Protein AF-A0A2V8GML9-F1 (afdb_monomer_lite)

Secondary structure (DSSP, 8-state):
---HHHHHHHHHHHHHHHHHHHTT-S-TT----EEE-SSS-EEEPPTT--GGG--GGG-EE-

Foldseek 3Di:
DQDPVLLVVLVVQLVVLLVCVVVVVDDQQDDKDKDDPDPPKIKIADHRHRSNDDDSVRIDID

pLDDT: mean 93.57, std 7.95, range [50.44, 98.44]

Sequence (62 aa):
MSTRADEQIRADIVEAGRRLYARGFVASNDGNISARLDETRLITTPKSVSKGFMTPDMMVIV

Radius of gyration: 11.38 Å; chains: 1; bounding box: 30×18×29 Å

Structure (mmCIF, N/CA/C/O backbone):
data_AF-A0A2V8GML9-F1
#
_entry.id   AF-A0A2V8GML9-F1
#
loop_
_atom_site.grou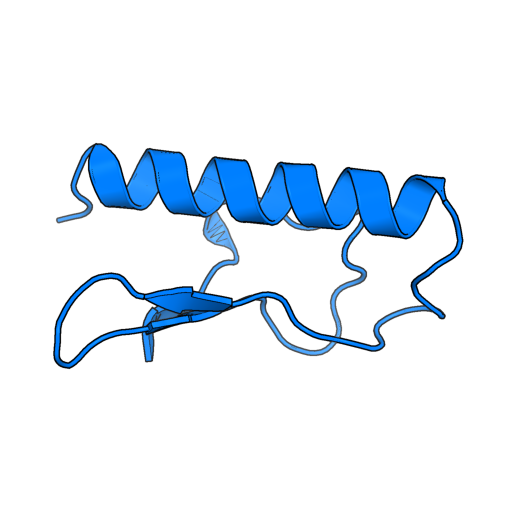p_PDB
_atom_site.id
_atom_site.type_symbol
_atom_site.label_atom_id
_atom_site.label_alt_id
_atom_site.label_comp_id
_atom_site.label_asym_id
_atom_site.label_entity_id
_atom_site.label_seq_id
_atom_site.pdbx_PDB_ins_code
_atom_site.Cartn_x
_atom_site.Cartn_y
_atom_site.Cartn_z
_atom_site.occupancy
_atom_site.B_iso_or_equiv
_atom_site.auth_seq_id
_atom_site.auth_comp_id
_atom_site.auth_asym_id
_atom_site.auth_atom_id
_atom_site.pdbx_PDB_model_num
ATOM 1 N N . MET A 1 1 ? -16.290 -11.214 7.066 1.00 50.44 1 MET A N 1
ATOM 2 C CA . MET A 1 1 ? -16.897 -11.112 5.721 1.00 50.44 1 MET A CA 1
ATOM 3 C C . MET A 1 1 ? -16.531 -9.746 5.165 1.00 50.44 1 MET A C 1
ATOM 5 O O . MET A 1 1 ? -16.698 -8.782 5.900 1.00 50.44 1 MET A O 1
ATOM 9 N N . SER A 1 2 ? -15.949 -9.680 3.963 1.00 60.69 2 SER A N 1
ATOM 10 C CA . SER A 1 2 ? -15.557 -8.414 3.319 1.00 60.69 2 SER A CA 1
ATOM 11 C C . SER A 1 2 ? -16.812 -7.646 2.917 1.00 60.69 2 SER A C 1
ATOM 13 O O . SER A 1 2 ? -17.738 -8.244 2.368 1.00 60.69 2 SER A O 1
ATOM 15 N N . THR A 1 3 ? -16.875 -6.353 3.222 1.00 81.06 3 THR A N 1
ATOM 16 C CA . THR A 1 3 ? -17.975 -5.504 2.749 1.00 81.06 3 THR A CA 1
ATOM 17 C C . THR A 1 3 ? -17.722 -5.070 1.300 1.00 81.06 3 THR A C 1
ATOM 19 O O . THR A 1 3 ? -16.583 -5.081 0.834 1.00 81.06 3 THR A O 1
ATOM 22 N N . ARG A 1 4 ? -18.763 -4.620 0.587 1.00 84.25 4 ARG A N 1
ATOM 23 C CA . ARG A 1 4 ? -18.610 -4.010 -0.749 1.00 84.25 4 ARG A CA 1
ATOM 24 C C . ARG A 1 4 ? -17.686 -2.781 -0.727 1.00 84.25 4 ARG A C 1
ATOM 26 O O . ARG A 1 4 ? -17.009 -2.499 -1.710 1.00 84.25 4 ARG A O 1
ATOM 33 N N . ALA A 1 5 ? -17.659 -2.045 0.387 1.00 87.44 5 ALA A N 1
ATOM 34 C CA . ALA A 1 5 ? -16.766 -0.902 0.556 1.00 87.44 5 ALA A CA 1
ATOM 35 C C . ALA A 1 5 ? -15.299 -1.352 0.648 1.00 87.44 5 ALA A C 1
ATOM 37 O O . ALA A 1 5 ? -14.440 -0.767 -0.008 1.00 87.44 5 ALA A O 1
ATOM 38 N N . ASP A 1 6 ? -15.023 -2.437 1.378 1.00 92.44 6 ASP A N 1
ATOM 39 C CA . ASP A 1 6 ? -13.675 -3.007 1.492 1.00 92.44 6 ASP A CA 1
ATOM 40 C C . ASP A 1 6 ? -13.147 -3.457 0.119 1.00 92.44 6 ASP A C 1
ATOM 42 O O . ASP A 1 6 ? -11.981 -3.237 -0.205 1.00 92.44 6 ASP A O 1
ATOM 46 N N . GLU A 1 7 ? -14.004 -4.065 -0.706 1.00 94.75 7 GLU A N 1
ATOM 47 C CA . GLU A 1 7 ? -13.661 -4.492 -2.070 1.00 94.75 7 GLU A CA 1
ATOM 48 C C . GLU A 1 7 ? -13.299 -3.305 -2.970 1.00 94.75 7 GLU A C 1
ATOM 50 O O . GLU A 1 7 ? -12.299 -3.361 -3.691 1.00 94.75 7 GLU A O 1
ATOM 55 N N . GLN A 1 8 ? -14.061 -2.209 -2.888 1.00 96.56 8 GLN A N 1
ATOM 56 C CA . GLN A 1 8 ? -13.774 -0.995 -3.651 1.00 96.56 8 GLN A CA 1
ATOM 57 C C . GLN A 1 8 ? -12.446 -0.365 -3.222 1.00 96.56 8 GLN A C 1
ATOM 59 O O . GLN A 1 8 ? -11.620 -0.045 -4.072 1.00 96.56 8 GLN A O 1
ATOM 64 N N . ILE A 1 9 ? -12.190 -0.259 -1.915 1.00 97.38 9 ILE A N 1
ATOM 65 C CA . ILE A 1 9 ? -10.938 0.313 -1.399 1.00 97.38 9 ILE A CA 1
ATOM 66 C C . ILE A 1 9 ? -9.730 -0.512 -1.862 1.00 97.38 9 ILE A C 1
ATOM 68 O O . ILE A 1 9 ? -8.704 0.049 -2.249 1.00 97.38 9 ILE A O 1
ATOM 72 N N . ARG A 1 10 ? -9.842 -1.847 -1.879 1.00 97.88 10 ARG A N 1
ATOM 73 C CA . ARG A 1 10 ? -8.789 -2.724 -2.417 1.00 97.88 10 ARG A CA 1
ATOM 74 C C . ARG A 1 10 ? -8.515 -2.440 -3.895 1.00 97.88 10 ARG A C 1
ATOM 76 O O . ARG A 1 10 ? -7.351 -2.344 -4.282 1.00 97.88 10 ARG A O 1
ATOM 83 N N . ALA A 1 11 ? -9.562 -2.292 -4.706 1.00 98.06 11 ALA A N 1
ATOM 84 C CA . ALA A 1 11 ? -9.429 -1.961 -6.125 1.00 98.06 11 ALA A CA 1
ATOM 85 C C . ALA A 1 11 ? -8.793 -0.575 -6.338 1.00 98.06 11 ALA A C 1
ATOM 87 O O . ALA A 1 11 ? -7.905 -0.426 -7.180 1.00 98.06 11 ALA A O 1
ATOM 88 N N . ASP A 1 12 ? -9.181 0.413 -5.531 1.00 98.38 12 ASP A N 1
ATOM 89 C CA . ASP A 1 12 ? -8.657 1.778 -5.606 1.00 98.38 12 ASP A CA 1
ATOM 90 C C . ASP A 1 12 ? -7.160 1.834 -5.265 1.00 98.38 12 ASP A C 1
ATOM 92 O O . ASP A 1 12 ? -6.392 2.516 -5.950 1.00 98.38 12 ASP A O 1
ATOM 96 N N . ILE A 1 13 ? -6.712 1.071 -4.259 1.00 98.31 13 ILE A N 1
ATOM 97 C CA . ILE A 1 13 ? -5.287 0.957 -3.910 1.00 98.31 13 ILE A CA 1
ATOM 98 C C . ILE A 1 13 ? -4.480 0.354 -5.068 1.00 98.31 13 ILE A C 1
ATOM 100 O O . ILE A 1 13 ? -3.396 0.850 -5.389 1.00 98.31 13 ILE A O 1
ATOM 104 N N . VAL A 1 14 ? -5.000 -0.691 -5.719 1.00 98.38 14 VAL A N 1
ATOM 105 C CA . VAL A 1 14 ? -4.341 -1.329 -6.871 1.00 98.38 14 VAL A CA 1
ATOM 106 C C . VAL A 1 14 ? -4.227 -0.357 -8.046 1.00 98.38 14 VAL A C 1
ATOM 108 O O . VAL A 1 14 ? -3.145 -0.210 -8.619 1.00 98.38 14 VAL A O 1
ATOM 111 N N . GLU A 1 15 ? -5.296 0.369 -8.377 1.00 98.44 15 GLU A N 1
ATOM 112 C CA . GLU A 1 15 ? -5.267 1.348 -9.469 1.00 98.44 15 GLU A CA 1
ATOM 113 C C . GLU A 1 15 ? -4.335 2.529 -9.159 1.00 98.44 15 GLU A C 1
ATOM 115 O O . GLU A 1 15 ? -3.591 2.982 -10.036 1.00 98.44 15 GLU A O 1
ATOM 120 N N . ALA A 1 16 ? -4.302 3.005 -7.911 1.00 98.19 16 ALA A N 1
ATOM 121 C CA . ALA A 1 16 ? -3.334 4.011 -7.480 1.00 98.19 16 ALA A CA 1
ATOM 12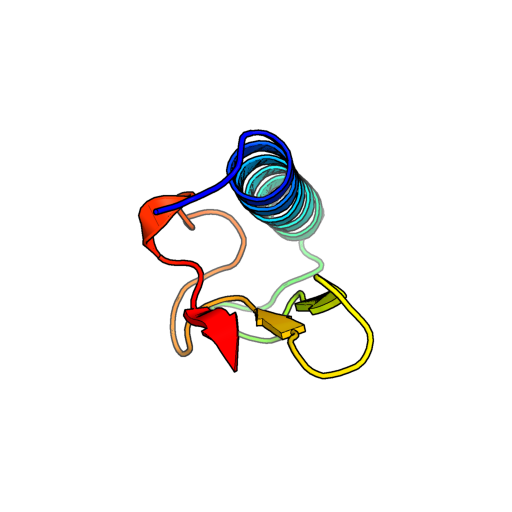2 C C . ALA A 1 16 ? -1.892 3.505 -7.650 1.00 98.19 16 ALA A C 1
ATOM 124 O O . ALA A 1 16 ? -1.055 4.206 -8.225 1.00 98.19 16 ALA A O 1
ATOM 125 N N . GLY A 1 17 ? -1.612 2.267 -7.234 1.00 97.38 17 GLY A N 1
ATOM 126 C CA . GLY A 1 17 ? -0.309 1.629 -7.411 1.00 97.38 17 GLY A CA 1
ATOM 127 C C . GLY A 1 17 ? 0.110 1.520 -8.878 1.00 97.38 17 GLY A C 1
ATOM 128 O O . GLY A 1 17 ? 1.233 1.900 -9.228 1.00 97.38 17 GLY A O 1
ATOM 129 N N . ARG A 1 18 ? -0.811 1.110 -9.759 1.00 97.75 18 ARG A N 1
ATOM 130 C CA . ARG A 1 18 ? -0.591 1.049 -11.212 1.00 97.75 18 ARG A CA 1
ATOM 131 C C . ARG A 1 18 ? -0.249 2.417 -11.800 1.00 97.75 18 ARG A C 1
ATOM 133 O O . ARG A 1 18 ? 0.674 2.521 -12.608 1.00 97.75 18 ARG A O 1
ATOM 140 N N . ARG A 1 19 ? -0.943 3.480 -11.376 1.00 97.69 19 ARG A N 1
ATOM 141 C CA . ARG A 1 19 ? -0.673 4.861 -11.821 1.00 97.69 19 ARG A CA 1
ATOM 142 C C . ARG A 1 19 ? 0.683 5.376 -11.346 1.00 97.69 19 ARG A C 1
ATOM 144 O O . ARG A 1 19 ? 1.383 6.016 -12.128 1.00 97.69 19 ARG A O 1
ATOM 151 N N . LEU A 1 20 ? 1.055 5.106 -10.094 1.00 96.44 20 LEU A N 1
ATOM 152 C CA . LEU A 1 20 ? 2.359 5.494 -9.545 1.00 96.44 20 LEU A CA 1
ATOM 153 C C . LEU A 1 20 ? 3.504 4.779 -10.271 1.00 96.44 20 LEU A C 1
ATOM 155 O O . LEU A 1 20 ? 4.478 5.421 -10.664 1.00 96.44 20 LEU A O 1
ATOM 159 N N . TYR A 1 21 ? 3.352 3.474 -10.508 1.00 95.69 21 TYR A N 1
ATOM 160 C CA . TYR A 1 21 ? 4.309 2.675 -11.271 1.00 95.69 21 TYR A CA 1
ATOM 161 C C . TYR A 1 21 ? 4.456 3.178 -12.713 1.00 95.69 21 TYR A C 1
ATOM 163 O O . TYR A 1 21 ? 5.572 3.435 -13.156 1.00 95.69 21 TYR A O 1
ATOM 171 N N . ALA A 1 22 ? 3.344 3.410 -13.420 1.00 96.44 22 ALA A N 1
ATOM 172 C CA . ALA A 1 22 ? 3.359 3.883 -14.808 1.00 96.44 22 ALA A CA 1
ATOM 173 C C . ALA A 1 22 ? 4.037 5.254 -14.984 1.00 96.44 22 ALA A C 1
ATOM 175 O O . ALA A 1 22 ? 4.527 5.565 -16.066 1.00 96.44 22 ALA A O 1
ATOM 176 N N . ARG A 1 23 ? 4.070 6.077 -13.929 1.00 95.94 23 ARG A N 1
ATOM 177 C CA . ARG A 1 23 ? 4.751 7.382 -13.914 1.00 95.94 23 ARG A CA 1
ATOM 178 C C . ARG A 1 23 ? 6.205 7.313 -13.438 1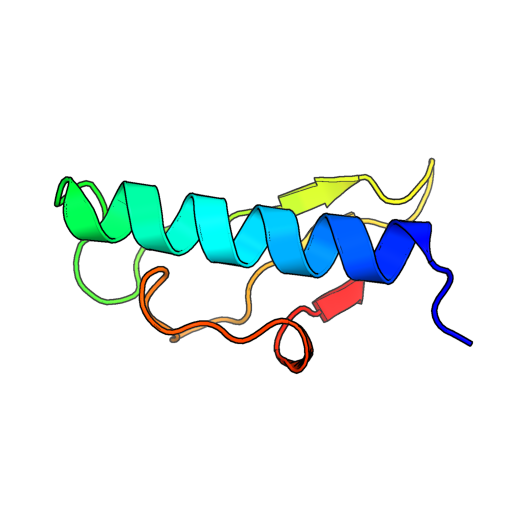.00 95.94 23 ARG A C 1
ATOM 180 O O . ARG A 1 23 ? 6.854 8.350 -13.366 1.00 95.94 23 ARG A O 1
ATOM 187 N N . GLY A 1 24 ? 6.715 6.129 -13.094 1.00 94.19 24 GLY A N 1
ATOM 188 C CA . GLY A 1 24 ? 8.080 5.956 -12.591 1.00 94.19 24 GLY A CA 1
ATOM 189 C C . GLY A 1 24 ? 8.304 6.519 -11.185 1.00 94.19 24 GLY A C 1
ATOM 190 O O . GLY A 1 24 ? 9.442 6.756 -10.798 1.00 94.19 24 GLY A O 1
ATOM 191 N N . PHE A 1 25 ? 7.242 6.734 -10.400 1.00 92.19 25 PHE A N 1
ATOM 192 C CA . PHE A 1 25 ? 7.350 7.270 -9.034 1.00 92.19 25 PHE A CA 1
ATOM 193 C C . PHE A 1 25 ? 7.715 6.211 -7.987 1.00 92.19 25 PHE A C 1
ATOM 195 O O . PHE A 1 25 ? 7.808 6.517 -6.801 1.00 92.19 25 PHE A O 1
ATOM 202 N N . VAL A 1 26 ? 7.903 4.960 -8.411 1.00 86.31 26 VAL A N 1
ATOM 203 C CA . VAL A 1 26 ? 8.199 3.821 -7.543 1.00 86.31 26 VAL A CA 1
ATOM 204 C C . VAL A 1 26 ? 9.459 3.129 -8.047 1.00 86.31 26 VAL A C 1
ATOM 206 O O . VAL A 1 26 ? 9.470 2.592 -9.154 1.00 86.31 26 VAL A O 1
ATOM 209 N N . ALA A 1 27 ? 10.507 3.104 -7.225 1.00 86.62 27 ALA A N 1
ATOM 210 C CA . ALA A 1 27 ? 11.702 2.313 -7.488 1.00 86.62 27 ALA A CA 1
ATOM 211 C C . ALA A 1 27 ? 11.475 0.875 -7.000 1.00 86.62 27 ALA A C 1
ATOM 213 O O . ALA A 1 27 ? 11.350 0.631 -5.803 1.00 86.62 27 ALA A O 1
ATOM 214 N N . SER A 1 28 ? 11.404 -0.092 -7.922 1.00 87.50 28 SER A N 1
ATOM 215 C CA . SER A 1 28 ? 11.216 -1.514 -7.594 1.00 87.50 28 SER A CA 1
ATOM 216 C C . SER A 1 28 ? 9.999 -1.760 -6.673 1.00 87.50 28 SER A C 1
ATOM 218 O O . SER A 1 28 ? 8.850 -1.632 -7.113 1.00 87.50 28 SER A O 1
ATOM 220 N N . ASN A 1 29 ? 10.243 -2.077 -5.396 1.00 89.81 29 ASN A N 1
ATOM 221 C CA . ASN A 1 29 ? 9.248 -2.398 -4.376 1.00 89.81 29 ASN A CA 1
ATOM 222 C C . ASN A 1 29 ? 9.118 -1.308 -3.297 1.00 89.81 29 ASN A C 1
ATOM 224 O O . ASN A 1 29 ? 8.486 -1.560 -2.271 1.00 89.81 29 ASN A O 1
ATOM 228 N N . ASP A 1 30 ? 9.626 -0.097 -3.514 1.00 88.25 30 ASP A N 1
ATOM 229 C CA . ASP A 1 30 ? 9.609 0.977 -2.509 1.00 88.25 30 ASP A CA 1
ATOM 230 C C . ASP A 1 30 ? 8.250 1.664 -2.364 1.00 88.25 30 ASP A C 1
ATOM 232 O O . ASP A 1 30 ? 7.464 1.721 -3.303 1.00 88.25 30 ASP A O 1
ATOM 236 N N . GLY A 1 31 ? 7.965 2.205 -1.180 1.00 91.56 31 GLY A N 1
ATOM 237 C CA . GLY A 1 31 ? 6.713 2.906 -0.880 1.00 91.56 31 GLY A CA 1
ATOM 238 C C . GLY A 1 31 ? 5.534 1.977 -0.574 1.00 91.56 31 GLY A C 1
ATOM 239 O O . GLY A 1 31 ? 5.524 0.807 -0.950 1.00 91.56 31 GLY A O 1
ATOM 240 N N . ASN A 1 32 ? 4.526 2.513 0.110 1.00 95.56 32 ASN A N 1
ATOM 241 C CA . ASN A 1 32 ? 3.290 1.812 0.458 1.00 95.56 32 ASN A CA 1
ATOM 242 C C . ASN A 1 32 ? 2.092 2.733 0.233 1.00 95.56 32 ASN A C 1
ATOM 244 O O . ASN A 1 32 ? 2.222 3.955 0.306 1.00 95.56 32 ASN A O 1
ATOM 248 N N . ILE A 1 33 ? 0.931 2.134 -0.010 1.00 97.19 33 ILE A N 1
ATOM 249 C CA . ILE A 1 33 ? -0.350 2.839 -0.074 1.00 97.19 33 ILE A CA 1
ATOM 250 C C . ILE A 1 33 ? -1.220 2.270 1.039 1.00 97.19 33 ILE A C 1
ATOM 252 O O . ILE A 1 33 ? -1.307 1.053 1.201 1.00 97.19 33 ILE A O 1
ATOM 256 N N . SER A 1 34 ? -1.860 3.141 1.805 1.00 97.12 34 SER A N 1
ATOM 257 C CA . SER A 1 34 ? -2.813 2.735 2.828 1.00 97.12 34 SER A CA 1
ATOM 258 C C . SER A 1 34 ? -4.058 3.605 2.787 1.00 97.12 34 SER A C 1
ATOM 260 O O . SER A 1 34 ? -4.026 4.760 2.360 1.00 97.12 34 SER A O 1
ATOM 262 N N . ALA A 1 35 ? -5.167 3.024 3.222 1.00 96.94 35 ALA A N 1
ATOM 263 C CA . ALA A 1 35 ? -6.439 3.702 3.382 1.00 96.94 35 ALA A CA 1
ATOM 264 C C . ALA A 1 35 ? -7.038 3.342 4.741 1.00 96.94 35 ALA A C 1
ATOM 266 O O . ALA A 1 35 ? -6.7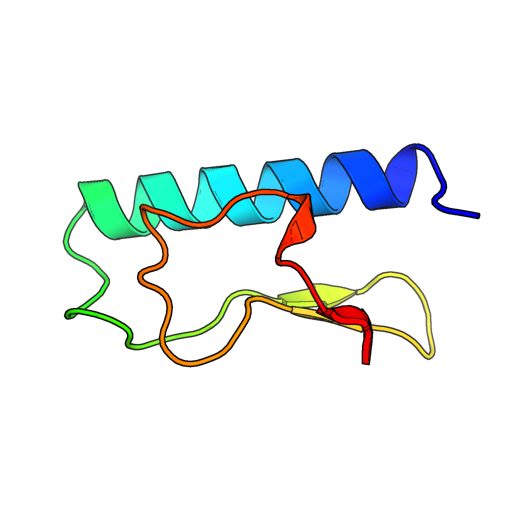73 2.277 5.305 1.00 96.94 35 ALA A O 1
ATOM 267 N N . ARG A 1 36 ? -7.849 4.248 5.279 1.00 95.50 36 ARG A N 1
ATOM 268 C CA . ARG A 1 36 ? -8.590 4.012 6.515 1.00 95.50 36 ARG A CA 1
ATOM 269 C C . ARG A 1 36 ? -9.876 3.259 6.196 1.00 95.50 36 ARG A C 1
ATOM 271 O O . ARG A 1 36 ? -10.627 3.713 5.339 1.00 95.50 36 ARG A O 1
ATOM 278 N N . LEU A 1 37 ? -10.117 2.140 6.878 1.00 93.81 37 LEU A N 1
ATOM 279 C CA . LEU A 1 37 ? -11.393 1.423 6.789 1.00 93.81 37 LEU A CA 1
ATOM 280 C C . LEU A 1 37 ? -12.399 1.986 7.797 1.00 93.81 37 LEU A C 1
ATOM 282 O O . LEU A 1 37 ? -13.551 2.225 7.450 1.00 93.81 37 LEU A O 1
ATOM 286 N N . ASP A 1 38 ? -11.946 2.232 9.028 1.00 93.19 38 ASP A N 1
ATOM 287 C CA . ASP A 1 38 ? -12.719 2.870 10.097 1.00 93.19 38 ASP A CA 1
ATOM 288 C C . ASP A 1 38 ? -11.797 3.507 11.155 1.00 93.19 38 ASP A C 1
ATOM 290 O O . ASP A 1 38 ? -10.610 3.741 10.917 1.00 93.19 38 ASP A O 1
ATOM 294 N N . GLU A 1 39 ? -12.342 3.832 12.327 1.00 95.94 39 GLU A N 1
ATOM 295 C CA . GLU A 1 39 ? -11.613 4.472 13.426 1.00 95.94 39 GLU A CA 1
ATOM 296 C C . GLU A 1 39 ? -10.429 3.645 13.948 1.00 95.94 39 GLU A C 1
ATOM 298 O O . GLU A 1 39 ? -9.460 4.217 14.448 1.00 95.94 39 GLU A O 1
ATOM 303 N N . THR A 1 40 ? -10.473 2.320 13.797 1.00 96.31 40 THR A N 1
ATOM 304 C CA . THR A 1 40 ? -9.515 1.382 14.402 1.00 96.31 40 THR A CA 1
ATOM 305 C C . THR A 1 40 ? -8.744 0.534 13.399 1.00 96.31 40 THR A C 1
ATOM 307 O O . THR A 1 40 ? -7.731 -0.048 13.775 1.00 96.31 40 THR A O 1
ATOM 310 N N . ARG A 1 41 ? -9.191 0.463 12.140 1.00 94.94 41 ARG A N 1
ATOM 311 C CA . ARG A 1 41 ? -8.608 -0.415 11.116 1.00 94.94 41 ARG A CA 1
ATOM 312 C C . ARG A 1 41 ? -8.072 0.361 9.920 1.00 94.94 41 ARG A C 1
ATOM 314 O O . ARG A 1 41 ? -8.742 1.242 9.365 1.00 94.94 41 ARG A O 1
ATOM 321 N N . LEU A 1 42 ? -6.889 -0.032 9.463 1.00 96.56 42 LEU A N 1
ATOM 322 C CA . LEU A 1 42 ? -6.291 0.410 8.207 1.00 96.56 42 LEU A CA 1
ATOM 323 C C . LEU A 1 42 ? -6.175 -0.768 7.242 1.00 96.56 42 LEU A C 1
ATOM 325 O O . LEU A 1 42 ? -6.025 -1.918 7.637 1.00 96.56 42 LEU A O 1
ATOM 329 N N . ILE A 1 43 ? -6.196 -0.470 5.951 1.00 97.38 43 ILE A N 1
ATOM 330 C CA . ILE A 1 43 ? -5.830 -1.412 4.899 1.00 97.38 43 ILE A CA 1
ATOM 331 C C . ILE A 1 43 ? -4.594 -0.890 4.179 1.00 97.38 43 ILE A C 1
ATOM 333 O O . ILE A 1 43 ? -4.480 0.309 3.924 1.00 97.38 43 ILE A O 1
ATOM 337 N N . THR A 1 44 ? -3.645 -1.772 3.884 1.00 97.62 44 THR A N 1
ATOM 338 C CA . THR A 1 44 ? -2.350 -1.400 3.309 1.00 97.62 44 THR A CA 1
ATOM 339 C C . THR A 1 44 ? -1.858 -2.415 2.285 1.00 97.62 44 THR A C 1
ATOM 341 O O . THR A 1 44 ? -2.236 -3.590 2.295 1.00 97.62 44 THR A O 1
ATOM 344 N N . THR A 1 45 ? -0.965 -1.953 1.412 1.00 97.50 45 THR A N 1
ATOM 345 C CA . THR A 1 45 ? -0.220 -2.787 0.463 1.00 97.50 45 THR A CA 1
ATOM 346 C C . THR A 1 45 ? 0.685 -3.807 1.169 1.00 97.50 45 THR A C 1
ATOM 348 O O . THR A 1 45 ? 1.219 -3.502 2.242 1.00 97.50 45 THR A O 1
ATOM 351 N N . PRO A 1 46 ? 0.916 -4.996 0.576 1.00 96.31 46 PRO A N 1
ATOM 352 C CA . PRO A 1 46 ? 1.874 -5.974 1.093 1.00 96.31 46 PRO A CA 1
ATOM 353 C C . PRO A 1 46 ? 3.321 -5.467 0.970 1.00 96.31 46 PRO A C 1
ATOM 355 O O . PRO A 1 46 ? 3.647 -4.647 0.108 1.00 96.31 46 PRO A O 1
ATOM 358 N N . LYS A 1 47 ? 4.223 -5.997 1.804 1.00 93.25 47 LYS A N 1
ATOM 359 C CA . LYS A 1 47 ? 5.666 -5.743 1.664 1.00 93.25 47 LYS A CA 1
ATOM 360 C C . LYS A 1 47 ? 6.244 -6.492 0.462 1.00 93.25 47 LYS A C 1
ATOM 362 O O . LYS A 1 47 ? 5.765 -7.562 0.104 1.00 93.25 47 LYS A O 1
ATOM 367 N N . SER A 1 48 ? 7.321 -5.946 -0.105 1.00 92.38 48 SER A N 1
ATOM 368 C CA . SER A 1 48 ? 8.121 -6.580 -1.166 1.00 92.38 48 SER A CA 1
ATOM 369 C C . SER A 1 48 ? 7.364 -6.887 -2.465 1.00 92.38 48 SER A C 1
ATOM 371 O O . SER A 1 48 ? 7.809 -7.721 -3.249 1.00 92.38 48 SER A O 1
ATOM 373 N N . VAL A 1 49 ? 6.259 -6.182 -2.720 1.00 95.12 49 VAL A N 1
ATOM 374 C CA . VAL A 1 49 ? 5.536 -6.220 -3.995 1.00 95.12 49 VAL A CA 1
ATOM 375 C C . VAL A 1 49 ? 5.596 -4.839 -4.638 1.00 95.12 49 VAL A C 1
ATOM 377 O O . VAL A 1 49 ? 5.411 -3.801 -3.987 1.00 95.12 49 VAL A O 1
ATOM 380 N N . SER A 1 50 ? 5.876 -4.818 -5.937 1.00 94.88 50 SER A N 1
ATOM 381 C CA . SER A 1 50 ? 5.878 -3.582 -6.703 1.00 94.88 50 SER A CA 1
ATOM 382 C C . SER A 1 50 ? 4.448 -3.077 -6.865 1.00 94.88 50 SER A C 1
ATOM 384 O O . SER A 1 50 ? 3.527 -3.832 -7.176 1.00 94.88 50 SER A O 1
ATOM 386 N N . LYS A 1 51 ? 4.260 -1.768 -6.679 1.00 96.19 51 LYS A N 1
ATOM 387 C CA . LYS A 1 51 ? 2.938 -1.122 -6.667 1.00 96.19 51 LYS A CA 1
ATOM 388 C C . LYS A 1 51 ? 2.182 -1.296 -7.986 1.00 96.19 51 LYS A C 1
ATOM 390 O O . LYS A 1 51 ? 0.959 -1.276 -7.984 1.00 96.19 51 LYS A O 1
ATOM 395 N N . GLY A 1 52 ? 2.893 -1.515 -9.092 1.00 95.81 52 GLY A N 1
ATOM 396 C CA . GLY A 1 52 ? 2.287 -1.765 -10.399 1.00 95.81 52 GLY A CA 1
ATOM 397 C C . GLY A 1 52 ? 1.693 -3.162 -10.590 1.00 95.81 52 GLY A C 1
ATOM 398 O O . GLY A 1 52 ? 0.975 -3.363 -11.563 1.00 95.81 52 GLY A O 1
ATOM 399 N N . PHE A 1 53 ? 1.983 -4.109 -9.692 1.00 96.19 53 PHE A N 1
ATOM 400 C CA . PHE A 1 53 ? 1.697 -5.540 -9.873 1.00 96.19 53 PHE A CA 1
ATOM 401 C C . PHE A 1 53 ? 0.889 -6.148 -8.718 1.00 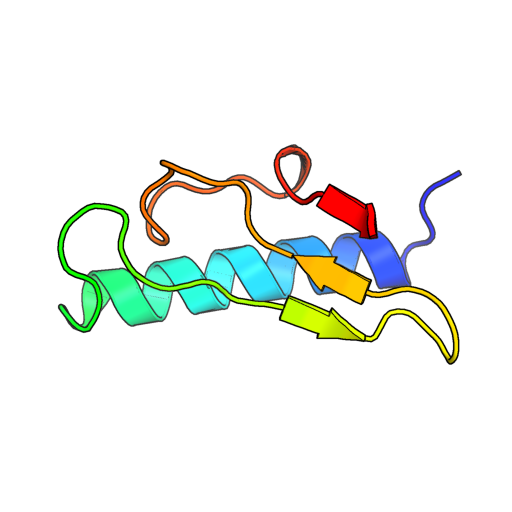96.19 53 PHE A C 1
ATOM 403 O O . PHE A 1 53 ? 0.853 -7.363 -8.547 1.00 96.19 53 PHE A O 1
ATOM 410 N N . MET A 1 54 ? 0.265 -5.307 -7.896 1.00 97.75 54 MET A N 1
ATOM 411 C CA . MET A 1 54 ? -0.580 -5.761 -6.795 1.00 97.75 54 MET A CA 1
ATOM 412 C C . MET A 1 54 ? -1.930 -6.260 -7.314 1.00 97.75 54 MET A C 1
ATOM 414 O O . MET A 1 54 ? -2.456 -5.731 -8.293 1.00 97.75 54 MET A O 1
ATOM 418 N N . THR A 1 55 ? -2.531 -7.209 -6.604 1.00 98.06 55 THR A N 1
ATOM 419 C CA . THR A 1 55 ? -3.931 -7.608 -6.793 1.00 98.06 55 THR A CA 1
ATOM 420 C C . THR A 1 55 ? -4.757 -7.285 -5.536 1.00 98.06 55 THR A C 1
ATOM 422 O O . THR A 1 55 ? -4.187 -7.144 -4.446 1.00 98.06 55 THR A O 1
ATOM 425 N N . PRO A 1 56 ? -6.092 -7.116 -5.641 1.00 97.44 56 PRO A N 1
ATOM 426 C CA . PRO A 1 56 ? -6.936 -6.724 -4.501 1.00 97.44 56 PRO A CA 1
ATOM 427 C C . PRO A 1 56 ? -6.860 -7.671 -3.288 1.00 97.44 56 PRO A C 1
ATOM 429 O O . PRO A 1 56 ? -6.962 -7.238 -2.133 1.00 97.44 56 PRO A O 1
ATOM 432 N N . ASP A 1 57 ? -6.665 -8.964 -3.540 1.00 97.25 57 ASP A N 1
ATOM 433 C CA . ASP A 1 57 ? -6.524 -10.031 -2.545 1.00 97.25 57 ASP A CA 1
ATOM 434 C C . ASP A 1 57 ? -5.217 -9.947 -1.741 1.00 97.25 57 ASP A C 1
ATOM 436 O O . ASP A 1 57 ? -5.166 -10.437 -0.6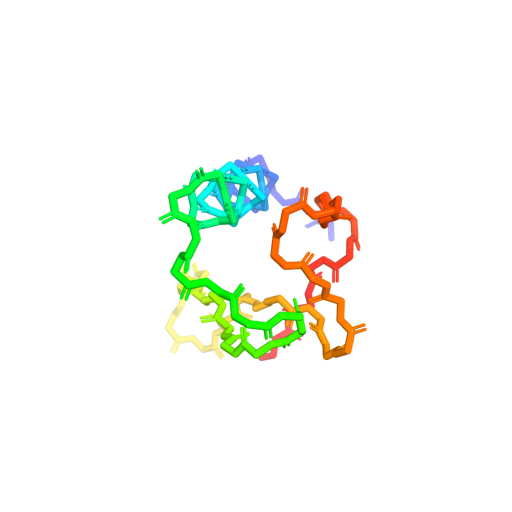16 1.00 97.25 57 ASP A O 1
ATOM 440 N N . MET A 1 58 ? -4.199 -9.240 -2.243 1.00 97.44 58 MET A N 1
ATOM 441 C CA . MET A 1 58 ? -2.941 -9.038 -1.518 1.00 97.44 58 MET A CA 1
ATOM 442 C C . MET A 1 58 ? -3.026 -7.990 -0.398 1.00 97.44 58 MET A C 1
ATOM 444 O O . MET A 1 58 ? -2.094 -7.883 0.400 1.00 97.44 58 MET A O 1
ATOM 448 N N . MET A 1 59 ? -4.081 -7.165 -0.346 1.00 97.38 59 MET A N 1
ATOM 449 C CA . MET A 1 59 ? -4.163 -6.089 0.649 1.00 97.38 59 MET A CA 1
ATOM 450 C C . MET A 1 59 ? -4.376 -6.649 2.057 1.00 97.38 59 MET A C 1
ATOM 452 O O . MET A 1 59 ? -5.258 -7.486 2.286 1.00 97.38 59 MET A O 1
ATOM 456 N N . VAL A 1 60 ? -3.608 -6.120 3.007 1.00 96.44 60 VAL A N 1
ATOM 457 C CA . VAL A 1 60 ? -3.590 -6.556 4.407 1.00 96.44 60 VAL A CA 1
ATOM 458 C C . VAL A 1 60 ? -4.321 -5.530 5.265 1.00 96.44 60 VAL A C 1
ATOM 460 O O . VAL A 1 60 ? -4.120 -4.329 5.094 1.00 96.44 60 VAL A O 1
ATOM 463 N N . ILE A 1 61 ? -5.168 -6.003 6.180 1.00 95.50 61 ILE A N 1
ATOM 464 C CA . ILE A 1 61 ? -5.819 -5.163 7.192 1.00 95.50 61 ILE A CA 1
ATOM 465 C C . ILE A 1 61 ? -4.984 -5.229 8.470 1.00 95.50 61 ILE A C 1
ATOM 467 O O . ILE A 1 61 ? -4.596 -6.322 8.888 1.00 95.50 61 ILE A O 1
ATOM 471 N N . VAL A 1 62 ? -4.714 -4.067 9.055 1.00 91.81 62 VAL A N 1
ATOM 472 C CA . VAL A 1 62 ? -3.965 -3.866 10.303 1.00 91.81 62 VAL A CA 1
ATOM 473 C C . VAL A 1 62 ? -4.753 -3.003 11.271 1.00 91.81 62 VAL A C 1
ATOM 475 O O . VAL A 1 62 ? -5.512 -2.120 10.802 1.00 91.81 62 VAL A O 1
#